Protein AF-A0A6F8ZEG6-F1 (afdb_monomer)

Nearest PDB structures (foldseek):
  1s6l-assembly1_A  TM=7.757E-01  e=9.449E-01  Escherichia coli
  3kf6-assembly1_A  TM=6.068E-01  e=1.076E+00  Schizosaccharomyces pombe
  2pi2-assembly3_C  TM=6.359E-01  e=3.240E+00  Homo sapiens
  6zgp-assembly4_L  TM=3.671E-01  e=3.036E+00  Acinetobacter baumannii
  6aqh-assembly2_B  TM=2.178E-01  e=2.499E+00  Mycolicibacterium thermoresistibile ATCC 19527

Solvent-accessible surface area (backbone atoms only — not comparable to full-atom values): 8677 Å² total; per-residue (Å²): 132,87,66,64,45,72,73,42,81,64,54,83,52,101,66,19,42,34,36,36,28,41,34,86,89,72,46,76,41,43,29,36,34,38,47,69,57,46,55,49,47,45,68,76,39,76,80,56,52,72,67,58,51,50,39,54,35,41,53,38,29,52,50,55,23,57,74,70,73,54,75,56,82,64,37,65,46,50,82,85,32,45,87,88,72,64,92,61,58,63,62,46,58,52,48,65,30,31,30,52,84,74,65,47,75,37,57,70,66,40,43,50,51,14,60,72,67,37,54,78,56,48,99,88,49,37,26,57,31,53,29,64,27,86,88,80,72,46,71,27,41,34,35,31,41,86,86,41,66,74,45,71,74

Sequence (153 aa):
MDGVELVASPGETPEGLWGWFSHPRRGLLSVLVPRTLWRLAGRRDPFTSPPRLLEELGRRALARAAVAGDVSDPVVVTAADLPGGSPFDPAWAAQLHCCPHCGAALPPGEVAEGLQNALAPDEAGETEVRVFCPACRQTGRFRLSPWGLVDGG

pLDDT: mean 74.33, std 13.49, range [35.5, 93.19]

Foldseek 3Di:
DPQKFFPDAWDQDPQATKTWIQDPPPGIAMEGEGNVNLVVLCVQQVLDDPRVSVGQQCVLLCVVCVVVVHCDGHRYRDPVSRDPDDSPPVVLVQLLQAQLVPRDGADPVQSVVQVVPWDQADPVQKIWGWGADPVVRDIWIFIAHSVGTPDTD

Structure (mmCIF, N/CA/C/O backbone):
data_AF-A0A6F8ZEG6-F1
#
_entry.id   AF-A0A6F8ZEG6-F1
#
loop_
_atom_site.group_PDB
_atom_site.id
_atom_site.type_symbol
_atom_site.label_atom_id
_atom_site.label_alt_id
_atom_site.label_comp_id
_atom_site.label_asym_id
_atom_site.label_entity_id
_atom_site.label_seq_id
_atom_site.pdbx_PDB_ins_code
_atom_site.Cartn_x
_atom_site.Cartn_y
_atom_site.Cartn_z
_atom_site.occupancy
_atom_site.B_iso_or_equiv
_atom_site.auth_seq_id
_atom_site.auth_comp_id
_atom_site.auth_asym_id
_atom_site.auth_atom_id
_atom_site.pdbx_PDB_model_num
ATOM 1 N N . MET A 1 1 ? 10.531 -10.019 -10.329 1.00 56.12 1 MET A N 1
ATOM 2 C CA . MET A 1 1 ? 11.392 -8.979 -10.931 1.00 56.12 1 MET A CA 1
ATOM 3 C C . MET A 1 1 ? 12.351 -8.536 -9.854 1.00 56.12 1 MET A C 1
ATOM 5 O O . MET A 1 1 ? 12.037 -7.622 -9.097 1.00 56.12 1 MET A O 1
ATOM 9 N N . ASP A 1 2 ? 13.465 -9.243 -9.753 1.00 54.75 2 ASP A N 1
ATOM 10 C CA . ASP A 1 2 ? 14.537 -8.872 -8.838 1.00 54.75 2 ASP A CA 1
ATOM 11 C C . ASP A 1 2 ? 15.382 -7.781 -9.513 1.00 54.75 2 ASP A C 1
ATOM 13 O O . ASP A 1 2 ? 15.679 -7.884 -10.706 1.00 54.75 2 ASP A O 1
ATOM 17 N N . GLY A 1 3 ? 15.699 -6.710 -8.778 1.00 69.44 3 GLY A N 1
ATOM 18 C CA . GLY A 1 3 ? 16.609 -5.647 -9.229 1.00 69.44 3 GLY A CA 1
ATOM 19 C C . GLY A 1 3 ? 15.984 -4.395 -9.859 1.00 69.44 3 GLY A C 1
ATOM 20 O O . GLY A 1 3 ? 16.678 -3.715 -10.609 1.00 69.44 3 GLY A O 1
ATOM 21 N N . VAL A 1 4 ? 14.703 -4.090 -9.600 1.00 81.00 4 VAL A N 1
ATOM 22 C CA . VAL A 1 4 ? 14.133 -2.755 -9.882 1.00 81.00 4 VAL A CA 1
ATOM 23 C C . VAL A 1 4 ? 14.058 -1.965 -8.584 1.00 81.00 4 VAL A C 1
ATOM 25 O O . VAL A 1 4 ? 13.338 -2.382 -7.678 1.00 81.00 4 VAL A O 1
ATOM 28 N N . GLU A 1 5 ? 14.757 -0.835 -8.517 1.00 82.62 5 GLU A N 1
ATOM 29 C CA . GLU A 1 5 ? 14.854 -0.002 -7.313 1.00 82.62 5 GLU A CA 1
ATOM 30 C C . GLU A 1 5 ? 14.622 1.472 -7.647 1.00 82.62 5 GLU A C 1
ATOM 32 O O . GLU A 1 5 ? 15.006 1.943 -8.720 1.00 82.62 5 GLU A O 1
ATOM 37 N N . LEU A 1 6 ? 14.009 2.215 -6.724 1.00 83.38 6 LEU A N 1
ATOM 38 C CA . LEU A 1 6 ? 13.897 3.668 -6.825 1.00 83.38 6 LEU A CA 1
ATOM 39 C C . LEU A 1 6 ? 15.275 4.300 -6.562 1.00 83.38 6 LEU A C 1
ATOM 41 O O . LEU A 1 6 ? 15.824 4.185 -5.472 1.00 83.38 6 LEU A O 1
ATOM 45 N N . VAL A 1 7 ? 15.825 4.991 -7.559 1.00 83.25 7 VAL A N 1
ATOM 46 C CA . VAL A 1 7 ? 17.167 5.600 -7.512 1.00 83.25 7 VAL A CA 1
ATOM 47 C C . VAL A 1 7 ? 17.117 7.044 -7.014 1.00 83.25 7 VAL A C 1
ATOM 49 O O . VAL A 1 7 ? 18.050 7.508 -6.362 1.00 83.25 7 VAL A O 1
ATOM 52 N N . ALA A 1 8 ? 16.038 7.772 -7.309 1.00 77.69 8 ALA A N 1
ATOM 53 C CA . ALA A 1 8 ? 15.882 9.158 -6.882 1.00 77.69 8 ALA A CA 1
ATOM 54 C C . ALA A 1 8 ? 14.431 9.493 -6.518 1.00 77.69 8 ALA A C 1
ATOM 56 O O . ALA A 1 8 ? 13.493 9.149 -7.242 1.00 77.69 8 ALA A O 1
ATOM 57 N N . SER A 1 9 ? 14.302 10.190 -5.383 1.00 63.00 9 SER A N 1
ATOM 58 C CA . SER A 1 9 ? 13.058 10.676 -4.772 1.00 63.00 9 SER A CA 1
ATOM 59 C C . SER A 1 9 ? 12.344 11.700 -5.672 1.00 63.00 9 SER A C 1
ATOM 61 O O . SER A 1 9 ? 13.009 12.379 -6.459 1.00 63.00 9 SER A O 1
ATOM 63 N N . PRO A 1 10 ? 11.010 11.827 -5.579 1.00 60.66 10 PRO A N 1
ATOM 64 C CA . PRO A 1 10 ? 10.222 12.464 -6.614 1.00 60.66 10 PRO A CA 1
ATOM 65 C C . PRO A 1 10 ? 10.397 13.970 -6.698 1.00 60.66 10 PRO A C 1
ATOM 67 O O . PRO A 1 10 ? 10.488 14.661 -5.685 1.00 60.66 10 PRO A O 1
ATOM 70 N N . GLY A 1 11 ? 10.314 14.493 -7.918 1.00 60.22 11 GLY A N 1
ATOM 71 C CA . GLY A 1 11 ? 9.842 15.858 -8.101 1.00 60.22 11 GLY A CA 1
ATOM 72 C C . GLY A 1 11 ? 8.322 15.870 -8.281 1.00 60.22 11 GLY A C 1
ATOM 73 O O . GLY A 1 11 ? 7.710 14.896 -8.728 1.00 60.22 11 GLY A O 1
ATOM 74 N N . GLU A 1 12 ? 7.692 16.989 -7.950 1.00 64.06 12 GLU A N 1
ATOM 75 C CA . GLU A 1 12 ? 6.316 17.251 -8.362 1.00 64.06 12 GLU A CA 1
ATOM 76 C C . GLU A 1 12 ? 6.316 18.003 -9.694 1.00 64.06 12 GLU A C 1
ATOM 78 O O . GLU A 1 12 ? 7.043 18.976 -9.879 1.00 64.06 12 GLU A O 1
ATOM 83 N N . THR A 1 13 ? 5.474 17.560 -10.623 1.00 62.62 13 THR A N 1
ATOM 84 C CA . THR A 1 13 ? 5.199 18.234 -11.903 1.00 62.62 13 THR A CA 1
ATOM 85 C C . THR A 1 13 ? 3.705 18.544 -12.000 1.00 62.62 13 THR A C 1
ATOM 87 O O . THR A 1 13 ? 2.922 17.948 -11.255 1.00 62.62 13 THR A O 1
ATOM 90 N N . PRO A 1 14 ? 3.234 19.445 -12.875 1.00 49.38 14 PRO A N 1
ATOM 91 C CA . PRO A 1 14 ? 1.799 19.655 -13.118 1.00 49.38 14 PRO A CA 1
ATOM 92 C C . PRO A 1 14 ? 1.012 18.377 -13.478 1.00 49.38 14 PRO A C 1
ATOM 94 O O . PRO A 1 14 ? -0.182 18.278 -13.186 1.00 49.38 14 PRO A O 1
ATOM 97 N N . GLU A 1 15 ? 1.684 17.361 -14.006 1.00 49.41 15 GLU A N 1
ATOM 98 C CA . GLU A 1 15 ? 1.116 16.093 -14.456 1.00 49.41 15 GLU A CA 1
ATOM 99 C C . GLU A 1 15 ? 1.021 15.055 -13.321 1.00 49.41 15 GLU A C 1
AT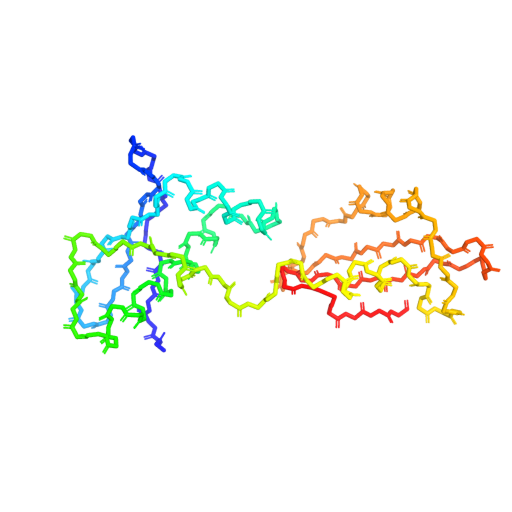OM 101 O O . GLU A 1 15 ? 0.087 14.244 -13.278 1.00 49.41 15 GLU A O 1
ATOM 106 N N . GLY A 1 16 ? 1.935 15.098 -12.346 1.00 63.84 16 GLY A N 1
ATOM 107 C CA . GLY A 1 16 ? 2.000 14.091 -11.290 1.00 63.84 16 GLY A CA 1
ATOM 108 C C . GLY A 1 16 ? 3.303 14.066 -10.500 1.00 63.84 16 GLY A C 1
ATOM 109 O O . GLY A 1 16 ? 4.104 15.000 -10.563 1.00 63.84 16 GLY A O 1
ATOM 110 N N . LEU A 1 17 ? 3.508 12.985 -9.746 1.00 77.56 17 LEU A N 1
ATOM 111 C CA . LEU A 1 17 ? 4.825 12.684 -9.184 1.00 77.56 17 LEU A CA 1
ATOM 112 C C . LEU A 1 17 ? 5.599 11.832 -10.168 1.00 77.56 17 LEU A C 1
ATOM 114 O O . LEU A 1 17 ? 5.030 10.949 -10.804 1.00 77.56 17 LEU A O 1
ATOM 118 N N . TRP A 1 18 ? 6.895 12.074 -10.260 1.00 78.62 18 TRP A N 1
ATOM 119 C CA . TRP A 1 18 ? 7.784 11.303 -11.114 1.00 78.62 18 TRP A CA 1
ATOM 120 C C . TRP A 1 18 ? 8.966 10.787 -10.303 1.00 78.62 18 TRP A C 1
ATOM 122 O O . TRP A 1 18 ? 9.388 11.455 -9.368 1.00 78.62 18 TRP A O 1
ATOM 132 N N . GLY A 1 19 ? 9.493 9.613 -10.640 1.00 85.44 19 GLY A N 1
ATOM 133 C CA . GLY A 1 19 ? 10.663 9.025 -9.984 1.00 85.44 19 GLY A CA 1
ATOM 134 C C . GLY A 1 19 ? 11.531 8.258 -10.974 1.00 85.44 19 GLY A C 1
ATOM 135 O O . GLY A 1 19 ? 11.036 7.794 -12.002 1.00 85.44 19 GLY A O 1
ATOM 136 N N . TRP A 1 20 ? 12.820 8.123 -10.666 1.00 87.69 20 TRP A N 1
ATOM 137 C CA . TRP A 1 20 ? 13.755 7.339 -11.475 1.00 87.69 20 TRP A CA 1
ATOM 138 C C . TRP A 1 20 ? 13.965 5.960 -10.878 1.00 87.69 20 TRP A C 1
ATOM 140 O O . TRP A 1 20 ? 14.244 5.837 -9.688 1.00 87.69 20 TRP A O 1
ATOM 150 N N . PHE A 1 21 ? 13.905 4.943 -11.723 1.00 90.81 21 PHE A N 1
ATOM 151 C CA . PHE A 1 21 ? 14.047 3.549 -11.349 1.00 90.81 21 PHE A CA 1
ATOM 152 C C . PHE A 1 21 ? 15.205 2.915 -12.103 1.00 90.81 21 PHE A C 1
ATOM 154 O O . PHE A 1 21 ? 15.354 3.105 -13.311 1.00 90.81 21 PHE A O 1
ATOM 161 N N . SER A 1 22 ? 16.016 2.130 -11.404 1.00 87.25 22 SER A N 1
ATOM 162 C CA . SER A 1 22 ? 16.957 1.225 -12.047 1.00 87.25 22 SER A CA 1
ATOM 163 C C . SER A 1 22 ? 16.179 0.034 -12.605 1.00 87.25 22 SER A C 1
ATOM 165 O O . SER A 1 22 ? 15.265 -0.491 -11.975 1.00 87.25 22 SER A O 1
ATOM 167 N N . HIS A 1 23 ? 16.509 -0.389 -13.820 1.00 84.94 23 HIS A N 1
ATOM 168 C CA . HIS A 1 23 ? 15.933 -1.564 -14.453 1.00 84.94 23 HIS A CA 1
ATOM 169 C C . HIS A 1 23 ? 17.048 -2.435 -15.041 1.00 84.94 23 HIS A C 1
ATOM 171 O O . HIS A 1 23 ? 17.831 -1.962 -15.874 1.00 84.94 23 HIS A O 1
ATOM 177 N N . PRO A 1 24 ? 17.093 -3.740 -14.716 1.00 79.12 24 PRO A N 1
ATOM 178 C CA . PRO A 1 24 ? 18.260 -4.591 -14.963 1.00 79.12 24 PRO A CA 1
ATOM 179 C C . PRO A 1 24 ? 18.610 -4.760 -16.448 1.00 79.12 24 PRO A C 1
ATOM 181 O O . PRO A 1 24 ? 19.737 -5.100 -16.786 1.00 79.12 24 PRO A O 1
ATOM 184 N N . ARG A 1 25 ? 17.652 -4.529 -17.355 1.00 81.25 25 ARG A N 1
ATOM 185 C CA . ARG A 1 25 ? 17.846 -4.669 -18.812 1.00 81.25 25 ARG A CA 1
ATOM 186 C C . ARG A 1 25 ? 17.786 -3.362 -19.596 1.00 81.25 25 ARG A C 1
ATOM 188 O O . ARG A 1 25 ? 18.063 -3.362 -20.788 1.00 81.25 25 ARG A O 1
ATOM 195 N N . ARG A 1 26 ? 17.323 -2.280 -18.970 1.00 80.00 26 ARG A N 1
ATOM 196 C CA . ARG A 1 26 ? 17.022 -1.014 -19.664 1.00 80.00 26 ARG A CA 1
ATOM 197 C C . ARG A 1 26 ? 17.797 0.171 -19.091 1.00 80.00 26 ARG A C 1
ATOM 199 O O . ARG A 1 26 ? 17.747 1.241 -19.677 1.00 80.00 26 ARG A O 1
ATOM 206 N N . GLY A 1 27 ? 18.545 -0.029 -18.006 1.00 85.19 27 GLY A N 1
ATOM 207 C CA . GLY A 1 27 ? 19.241 1.054 -17.327 1.00 85.19 27 GLY A CA 1
ATOM 208 C C . GLY A 1 27 ? 18.264 1.866 -16.489 1.00 85.19 27 GLY A C 1
ATOM 209 O O . GLY A 1 27 ? 17.431 1.292 -15.794 1.00 85.19 27 GLY A O 1
ATOM 210 N N . LEU A 1 28 ? 18.382 3.188 -16.533 1.00 87.44 28 LEU A N 1
ATOM 211 C CA . LEU A 1 28 ? 17.523 4.090 -15.775 1.00 87.44 28 LEU A CA 1
ATOM 212 C C . LEU A 1 28 ? 16.231 4.368 -16.556 1.00 87.44 28 LEU A C 1
ATOM 214 O O . LEU A 1 28 ? 16.294 4.694 -17.737 1.00 87.44 28 LEU A O 1
ATOM 218 N N . LEU A 1 29 ? 15.081 4.247 -15.899 1.00 86.31 29 LEU A N 1
ATOM 219 C CA . LEU A 1 29 ? 13.762 4.540 -16.463 1.00 86.31 29 LEU A CA 1
ATOM 220 C C . LEU A 1 29 ? 13.029 5.535 -15.573 1.00 86.31 29 LEU A C 1
ATOM 222 O O . LEU A 1 29 ? 13.125 5.453 -14.348 1.00 86.31 29 LEU A O 1
ATOM 226 N N . SER A 1 30 ? 12.272 6.448 -16.170 1.00 87.00 30 SER A N 1
ATOM 227 C CA . SER A 1 30 ? 11.378 7.319 -15.417 1.00 87.00 30 SER A CA 1
ATOM 228 C C . SER A 1 30 ? 9.990 6.693 -15.292 1.00 87.00 30 SER A C 1
ATOM 230 O O . SER A 1 30 ? 9.466 6.062 -16.211 1.00 87.00 30 SER A O 1
ATOM 232 N N . VAL A 1 31 ? 9.385 6.861 -14.120 1.00 86.25 31 VAL A N 1
ATOM 233 C CA . VAL A 1 31 ? 7.997 6.492 -13.846 1.00 86.25 31 VAL A CA 1
ATOM 234 C C . VAL A 1 31 ? 7.225 7.757 -13.521 1.00 86.25 31 VAL A C 1
ATOM 236 O O . VAL A 1 31 ? 7.654 8.532 -12.669 1.00 86.25 31 VAL A O 1
ATOM 239 N N . LEU A 1 32 ? 6.063 7.934 -14.148 1.00 80.75 32 LEU A N 1
ATOM 240 C CA . LEU A 1 32 ? 5.126 9.018 -13.859 1.00 80.75 32 LEU A CA 1
ATOM 241 C C . LEU A 1 32 ? 3.865 8.465 -13.190 1.00 80.75 32 LEU A C 1
ATOM 243 O O . LEU A 1 32 ? 3.155 7.644 -13.770 1.00 80.75 32 LEU A O 1
ATOM 247 N N . VAL A 1 33 ? 3.543 8.972 -12.002 1.00 82.19 33 VAL A N 1
ATOM 248 C CA . VAL A 1 33 ? 2.281 8.733 -11.300 1.00 82.19 33 VAL A CA 1
ATOM 249 C C . VAL A 1 33 ? 1.353 9.928 -11.504 1.00 82.19 33 VAL A C 1
ATOM 251 O O . VAL A 1 33 ? 1.586 10.981 -10.903 1.00 82.19 33 VAL A O 1
ATOM 254 N N . PRO A 1 34 ? 0.267 9.794 -12.290 1.00 76.31 34 PRO A N 1
ATOM 255 C CA . PRO A 1 34 ? -0.682 10.882 -12.490 1.00 76.31 34 PRO A CA 1
ATOM 256 C C . PRO A 1 34 ? -1.207 11.431 -11.163 1.00 76.31 34 PRO A C 1
ATOM 258 O O . PRO A 1 34 ? -1.565 10.667 -10.265 1.00 76.31 34 PRO A O 1
ATOM 261 N N . ARG A 1 35 ? -1.318 12.758 -11.027 1.00 72.31 35 ARG A N 1
ATOM 262 C CA . ARG A 1 35 ? -1.700 13.400 -9.750 1.00 72.31 35 ARG A CA 1
ATOM 263 C C . ARG A 1 35 ? -3.027 12.894 -9.169 1.00 72.31 35 ARG A C 1
ATOM 265 O O . ARG A 1 35 ? -3.217 12.878 -7.952 1.00 72.31 35 ARG A O 1
ATOM 272 N N . THR A 1 36 ? -3.987 12.539 -10.017 1.00 68.12 36 THR A N 1
ATOM 273 C CA . THR A 1 36 ? -5.266 11.952 -9.585 1.00 68.12 36 THR A CA 1
ATOM 274 C C . THR A 1 36 ? -5.075 10.551 -9.008 1.00 68.12 36 THR A C 1
ATOM 276 O O . THR A 1 36 ? -5.634 10.259 -7.953 1.00 68.12 36 THR A O 1
ATOM 279 N N . LEU A 1 37 ? -4.236 9.725 -9.638 1.00 71.31 37 LEU A N 1
ATOM 280 C CA . LEU A 1 37 ? -3.872 8.399 -9.145 1.00 71.31 37 LEU A CA 1
ATOM 281 C C . LEU A 1 37 ? -3.020 8.471 -7.883 1.00 71.31 37 LEU A C 1
ATOM 283 O O . LEU A 1 37 ? -3.269 7.700 -6.970 1.00 71.31 37 LEU A O 1
ATOM 287 N N . TRP A 1 38 ? -2.099 9.427 -7.774 1.00 82.31 38 TRP A N 1
ATOM 288 C CA . TRP A 1 38 ? -1.323 9.630 -6.553 1.00 82.31 38 TRP A CA 1
ATOM 289 C C . TRP A 1 38 ? -2.208 9.974 -5.354 1.00 82.31 38 TRP A C 1
ATOM 291 O O . TRP A 1 38 ? -2.110 9.360 -4.296 1.00 82.31 38 TRP A O 1
ATOM 301 N N . ARG A 1 39 ? -3.142 10.917 -5.537 1.00 77.25 39 ARG A N 1
ATOM 302 C CA . ARG A 1 39 ? -4.120 11.268 -4.498 1.00 77.25 39 ARG A CA 1
ATOM 303 C C . ARG A 1 39 ? -5.018 10.091 -4.139 1.00 77.25 39 ARG A C 1
ATOM 305 O O . ARG A 1 39 ? -5.381 9.943 -2.978 1.00 77.25 39 ARG A O 1
ATOM 312 N N . LEU A 1 40 ? -5.396 9.274 -5.119 1.00 72.50 40 LEU A N 1
ATOM 313 C CA . LEU A 1 40 ? -6.170 8.062 -4.877 1.00 72.50 40 LEU A CA 1
ATOM 314 C C . LEU A 1 40 ? -5.347 7.017 -4.115 1.00 72.50 40 LEU A C 1
ATOM 316 O O . LEU A 1 40 ? -5.864 6.428 -3.174 1.00 72.50 40 LEU A O 1
ATOM 320 N N . ALA A 1 41 ? -4.084 6.822 -4.487 1.00 74.94 41 ALA A N 1
ATOM 321 C CA . ALA A 1 41 ? -3.163 5.895 -3.848 1.00 74.94 41 ALA A CA 1
ATOM 322 C C . ALA A 1 41 ? -2.908 6.295 -2.391 1.00 74.94 41 ALA A C 1
ATOM 324 O O . ALA A 1 41 ? -3.170 5.491 -1.511 1.00 74.94 41 ALA A O 1
ATOM 325 N N . GLY A 1 42 ? -2.560 7.556 -2.115 1.00 72.75 42 GLY A N 1
ATOM 326 C CA . GLY A 1 42 ? -2.370 8.038 -0.741 1.00 72.75 42 GLY A CA 1
ATOM 327 C C . GLY A 1 42 ? -3.652 8.052 0.104 1.00 72.75 42 GLY A C 1
ATOM 328 O O . GLY A 1 42 ? -3.593 7.979 1.322 1.00 72.75 42 GLY A O 1
ATOM 329 N N . ARG A 1 43 ? -4.842 8.118 -0.517 1.00 69.00 43 ARG A N 1
ATOM 330 C CA . ARG A 1 43 ? -6.119 7.919 0.200 1.00 69.00 43 ARG A CA 1
ATOM 331 C C . ARG A 1 43 ? -6.405 6.450 0.499 1.00 69.00 43 ARG A C 1
ATOM 333 O O . ARG A 1 43 ? -7.061 6.163 1.492 1.00 69.00 43 ARG A O 1
ATOM 340 N N . ARG A 1 44 ? -5.987 5.545 -0.387 1.00 65.44 44 ARG A N 1
ATOM 341 C CA . ARG A 1 44 ? -6.105 4.091 -0.201 1.00 65.44 44 ARG A CA 1
ATOM 342 C C . ARG A 1 44 ? -5.055 3.555 0.771 1.00 65.44 44 ARG A C 1
ATOM 344 O O . ARG A 1 44 ? -5.300 2.531 1.390 1.00 65.44 44 ARG A O 1
ATOM 351 N N . ASP A 1 45 ? -3.941 4.264 0.900 1.00 64.31 45 ASP A N 1
ATOM 352 C CA . ASP A 1 45 ? -2.795 3.915 1.725 1.00 64.31 45 ASP A CA 1
ATOM 353 C C . ASP A 1 45 ? -2.252 5.175 2.431 1.00 64.31 45 ASP A C 1
ATOM 355 O O . ASP A 1 45 ? -1.324 5.822 1.937 1.00 64.31 45 ASP A O 1
ATOM 359 N N . PRO A 1 46 ? -2.876 5.583 3.553 1.00 59.44 46 PRO A N 1
ATOM 360 C CA . PRO A 1 46 ? -2.494 6.797 4.271 1.00 59.44 46 PRO A CA 1
ATOM 361 C C . PRO A 1 46 ? -1.271 6.612 5.181 1.00 59.44 46 PRO A C 1
ATOM 363 O O . PRO A 1 46 ? -0.775 7.597 5.726 1.00 59.44 46 PRO A O 1
ATOM 366 N N . PHE A 1 47 ? -0.808 5.375 5.380 1.00 62.50 47 PHE A N 1
ATOM 367 C CA . PHE A 1 47 ? 0.244 5.044 6.345 1.00 62.50 47 PHE A CA 1
ATOM 368 C C . PHE A 1 47 ? 1.602 4.796 5.679 1.00 62.50 47 PHE A C 1
ATOM 370 O O . PHE A 1 47 ? 2.637 4.955 6.328 1.00 62.50 47 PHE A O 1
ATOM 377 N N . THR A 1 48 ? 1.631 4.461 4.385 1.00 65.25 48 THR A N 1
ATOM 378 C CA . THR A 1 48 ? 2.882 4.340 3.634 1.00 65.25 48 THR A CA 1
ATOM 379 C C . THR A 1 48 ? 3.495 5.708 3.347 1.00 65.25 48 THR A C 1
ATOM 381 O O . THR A 1 48 ? 2.836 6.653 2.906 1.00 65.25 48 THR A O 1
ATOM 384 N N . SER A 1 49 ? 4.808 5.816 3.558 1.00 76.62 49 SER A N 1
ATOM 385 C CA . SER A 1 49 ? 5.540 7.037 3.236 1.00 76.62 49 SER A CA 1
ATOM 386 C C . SER A 1 49 ? 5.510 7.321 1.724 1.00 76.62 49 SER A C 1
ATOM 388 O O . SER A 1 49 ? 5.576 6.389 0.916 1.00 76.62 49 SER A O 1
ATOM 390 N N . PRO A 1 50 ? 5.480 8.598 1.297 1.00 80.69 50 PRO A N 1
ATOM 391 C CA . PRO A 1 50 ? 5.476 8.951 -0.122 1.00 80.69 50 PRO A CA 1
ATOM 392 C C . PRO A 1 50 ? 6.557 8.248 -0.972 1.00 80.69 50 PRO A C 1
ATOM 394 O O . PRO A 1 50 ? 6.227 7.745 -2.045 1.00 80.69 50 PRO A O 1
ATOM 397 N N . PRO A 1 51 ? 7.825 8.117 -0.529 1.00 82.19 51 PRO A N 1
ATOM 398 C CA . PRO A 1 51 ? 8.837 7.417 -1.324 1.00 82.19 51 PRO A CA 1
ATOM 399 C C . PRO A 1 51 ? 8.525 5.929 -1.523 1.00 82.19 51 PRO A C 1
ATOM 401 O O . PRO A 1 51 ? 8.678 5.413 -2.626 1.00 82.19 51 PRO A O 1
ATOM 404 N N . ARG A 1 52 ? 8.033 5.250 -0.479 1.00 82.31 52 ARG A N 1
ATOM 405 C CA . ARG A 1 52 ? 7.731 3.812 -0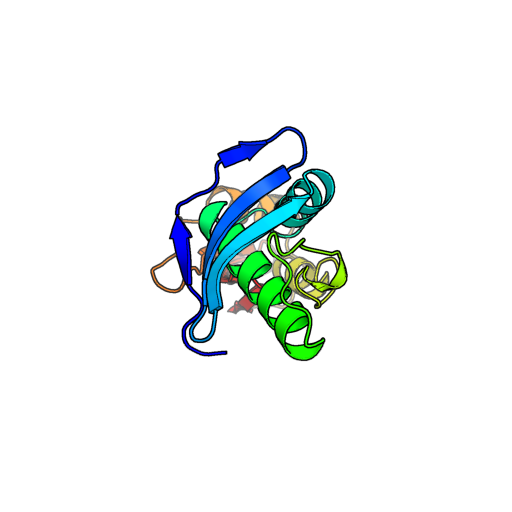.517 1.00 82.31 52 ARG A CA 1
ATOM 406 C C . ARG A 1 52 ? 6.488 3.515 -1.357 1.00 82.31 52 ARG A C 1
ATOM 408 O O . ARG A 1 52 ? 6.478 2.550 -2.116 1.00 82.31 52 ARG A O 1
ATOM 415 N N . LEU A 1 53 ? 5.472 4.377 -1.287 1.00 82.94 53 LEU A N 1
ATOM 416 C CA . LEU A 1 53 ?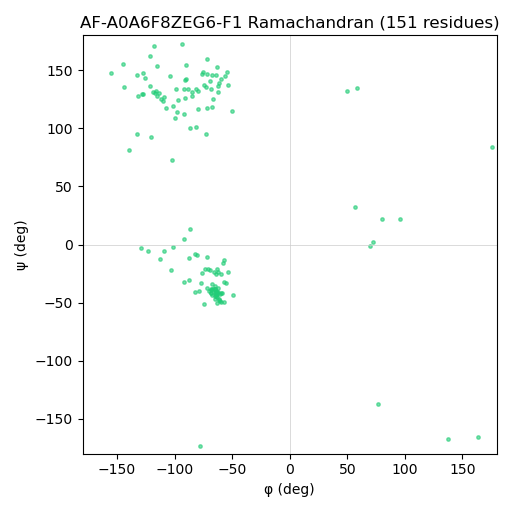 4.280 4.266 -2.131 1.00 82.94 53 LEU A CA 1
ATOM 417 C C . LEU A 1 53 ? 4.632 4.472 -3.611 1.00 82.94 53 LEU A C 1
ATOM 419 O O . LEU A 1 53 ? 4.141 3.752 -4.478 1.00 82.94 53 LEU A O 1
ATOM 423 N N . LEU A 1 54 ? 5.511 5.432 -3.910 1.00 85.94 54 LEU A N 1
ATOM 424 C CA . LEU A 1 54 ? 6.016 5.645 -5.264 1.00 85.94 54 LEU A CA 1
ATOM 425 C C . LEU A 1 54 ? 6.817 4.441 -5.769 1.00 85.94 54 LEU A C 1
ATOM 427 O O . LEU A 1 54 ? 6.616 4.022 -6.908 1.00 85.94 54 LEU A O 1
ATOM 431 N N . GLU A 1 55 ? 7.704 3.891 -4.940 1.00 87.12 55 GLU A N 1
ATOM 432 C CA . GLU A 1 55 ? 8.505 2.717 -5.284 1.00 87.12 55 GLU A CA 1
ATOM 433 C C . GLU A 1 55 ? 7.618 1.526 -5.667 1.00 87.12 55 GLU A C 1
ATOM 435 O O . GLU A 1 55 ? 7.796 0.934 -6.732 1.00 87.12 55 GLU A O 1
ATOM 440 N N . GLU A 1 56 ? 6.617 1.220 -4.844 1.00 87.00 56 GLU A N 1
ATOM 441 C CA . GLU A 1 56 ? 5.676 0.125 -5.080 1.00 87.00 56 GLU A CA 1
ATOM 442 C C . GLU A 1 56 ? 4.896 0.317 -6.391 1.00 87.00 56 GLU A C 1
ATOM 444 O O . GLU A 1 56 ? 4.833 -0.585 -7.234 1.00 87.00 56 GLU A O 1
ATOM 449 N N . LEU A 1 57 ? 4.338 1.514 -6.602 1.00 86.81 57 LEU A N 1
ATOM 450 C CA . LEU A 1 57 ? 3.600 1.844 -7.823 1.00 86.81 57 LEU A CA 1
ATOM 451 C C . LEU A 1 57 ? 4.494 1.775 -9.066 1.00 86.81 57 LEU A C 1
ATOM 453 O O . LEU A 1 57 ? 4.074 1.255 -10.102 1.00 86.81 57 LEU A O 1
ATOM 457 N N . GLY A 1 58 ? 5.732 2.260 -8.968 1.00 89.38 58 GLY A N 1
ATOM 458 C CA . GLY A 1 58 ? 6.684 2.220 -10.070 1.00 89.38 58 GLY A CA 1
ATOM 459 C C . GLY A 1 58 ? 7.135 0.808 -10.408 1.00 89.38 58 GLY A C 1
ATOM 460 O O . GLY A 1 58 ? 7.141 0.441 -11.584 1.00 89.38 58 GLY A O 1
ATOM 461 N N . ARG A 1 59 ? 7.399 -0.038 -9.406 1.00 89.12 59 ARG A N 1
ATOM 462 C CA . ARG A 1 59 ? 7.709 -1.459 -9.625 1.00 89.12 59 ARG A CA 1
ATOM 463 C C . ARG A 1 59 ? 6.562 -2.183 -10.324 1.00 89.12 59 ARG A C 1
ATOM 465 O O . ARG A 1 59 ? 6.818 -2.949 -11.250 1.00 89.12 59 ARG A O 1
ATOM 472 N N . ARG A 1 60 ? 5.307 -1.926 -9.941 1.00 88.44 60 ARG A N 1
ATOM 473 C CA . ARG A 1 60 ? 4.124 -2.524 -10.589 1.00 88.44 60 ARG A CA 1
ATOM 474 C C . ARG A 1 60 ? 3.962 -2.068 -12.035 1.00 88.44 60 ARG A C 1
ATOM 476 O O . ARG A 1 60 ? 3.814 -2.910 -12.920 1.00 88.44 60 ARG A O 1
ATOM 483 N N . ALA A 1 61 ? 4.081 -0.768 -12.287 1.00 87.69 61 ALA A N 1
ATOM 484 C CA . ALA A 1 61 ? 3.981 -0.221 -13.636 1.00 87.69 61 ALA A CA 1
ATOM 485 C C . ALA A 1 61 ? 5.093 -0.738 -14.558 1.00 87.69 61 ALA A C 1
ATOM 487 O O . ALA A 1 61 ? 4.822 -1.119 -15.698 1.00 87.69 61 ALA A O 1
ATOM 488 N N . LEU A 1 62 ? 6.324 -0.842 -14.050 1.00 89.25 62 LEU A N 1
ATOM 489 C CA . LEU A 1 62 ? 7.445 -1.444 -14.771 1.00 89.25 62 LEU A CA 1
ATOM 490 C C . LEU A 1 62 ? 7.225 -2.937 -15.033 1.00 89.25 62 LEU A C 1
ATOM 492 O O . LEU A 1 62 ? 7.528 -3.406 -16.129 1.00 89.25 62 LEU A O 1
ATOM 496 N N . ALA A 1 63 ? 6.643 -3.675 -14.081 1.00 88.38 63 ALA A N 1
ATOM 497 C CA . ALA A 1 63 ? 6.283 -5.082 -14.269 1.00 88.38 63 ALA A CA 1
ATOM 498 C C . ALA A 1 63 ? 5.299 -5.247 -15.423 1.00 88.38 63 ALA A C 1
ATOM 500 O O . ALA A 1 63 ? 5.508 -6.061 -16.321 1.00 88.38 63 ALA A O 1
ATOM 501 N N . ARG A 1 64 ? 4.236 -4.439 -15.406 1.00 87.19 64 ARG A N 1
ATOM 502 C CA . ARG A 1 64 ? 3.200 -4.441 -16.435 1.00 87.19 64 ARG A CA 1
ATOM 503 C C . ARG A 1 64 ? 3.779 -4.083 -17.802 1.00 87.19 64 ARG A C 1
ATOM 505 O O . ARG A 1 64 ? 3.515 -4.793 -18.769 1.00 87.19 64 ARG A O 1
ATOM 512 N N . ALA A 1 65 ? 4.579 -3.023 -17.878 1.00 85.56 65 ALA A N 1
ATOM 513 C CA . ALA A 1 65 ? 5.239 -2.592 -19.108 1.00 85.56 65 ALA A CA 1
ATOM 514 C C . ALA A 1 65 ? 6.175 -3.681 -19.665 1.00 85.56 65 ALA A C 1
ATOM 516 O O . ALA A 1 65 ? 6.148 -3.991 -20.856 1.00 85.56 65 ALA A O 1
ATOM 517 N N . ALA A 1 66 ? 6.949 -4.336 -18.792 1.00 84.88 66 ALA A N 1
ATOM 518 C CA . ALA A 1 66 ? 7.832 -5.431 -19.178 1.00 84.88 66 ALA A CA 1
ATOM 519 C C . ALA A 1 66 ? 7.061 -6.645 -19.722 1.00 84.88 66 ALA A C 1
ATOM 521 O O . ALA A 1 66 ? 7.488 -7.236 -20.713 1.00 84.88 66 ALA A O 1
ATOM 522 N N . VAL A 1 67 ? 5.918 -6.996 -19.118 1.00 84.75 67 VAL A N 1
ATOM 523 C CA . VAL A 1 67 ? 5.030 -8.068 -19.610 1.00 84.75 67 VAL A CA 1
ATOM 524 C C . VAL A 1 67 ? 4.423 -7.715 -20.969 1.00 84.75 67 VAL A C 1
ATOM 526 O O . VAL A 1 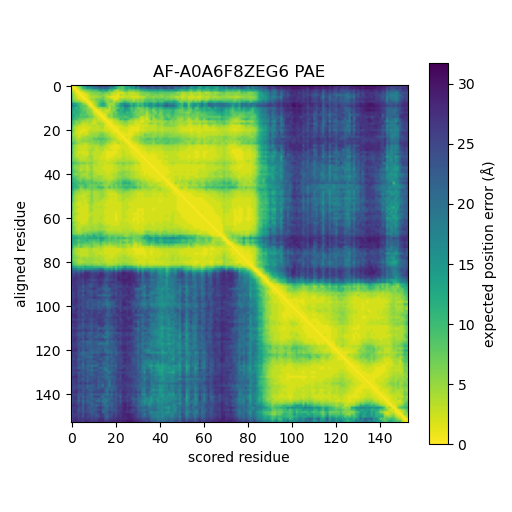67 ? 4.320 -8.584 -21.830 1.00 84.75 67 VAL A O 1
ATOM 529 N N . ALA A 1 68 ? 4.064 -6.449 -21.188 1.00 81.44 68 ALA A N 1
ATOM 530 C CA . ALA A 1 68 ? 3.526 -5.974 -22.463 1.00 81.44 68 ALA A CA 1
ATOM 531 C C . ALA A 1 68 ? 4.580 -5.894 -23.587 1.00 81.44 68 ALA A C 1
ATOM 533 O O . ALA A 1 68 ? 4.223 -5.683 -24.743 1.00 81.44 68 ALA A O 1
ATOM 534 N N . GLY A 1 69 ? 5.872 -6.043 -23.265 1.00 78.56 69 GLY A N 1
ATOM 535 C CA . GLY A 1 69 ? 6.976 -5.865 -24.213 1.00 78.56 69 GLY A CA 1
ATOM 536 C C . GLY A 1 69 ? 7.243 -4.404 -24.596 1.00 78.56 69 GLY A C 1
ATOM 537 O O . GLY A 1 69 ? 8.155 -4.143 -25.380 1.00 78.56 69 GLY A O 1
ATOM 538 N N . ASP A 1 70 ? 6.501 -3.462 -24.015 1.00 70.38 70 ASP A N 1
ATOM 539 C CA . ASP A 1 70 ? 6.577 -2.033 -24.297 1.00 70.38 70 ASP A CA 1
ATOM 540 C C . ASP A 1 70 ? 6.930 -1.271 -23.017 1.00 70.38 70 ASP A C 1
ATOM 542 O O . ASP A 1 70 ? 6.079 -0.927 -22.196 1.00 70.38 70 ASP A O 1
ATOM 546 N N . VAL A 1 71 ? 8.233 -1.062 -22.825 1.00 71.00 71 VAL A N 1
ATOM 547 C CA . VAL A 1 71 ? 8.780 -0.247 -21.736 1.00 71.00 71 VAL A CA 1
ATOM 548 C C . VAL A 1 71 ? 9.164 1.103 -22.327 1.00 71.00 71 VAL A C 1
ATOM 550 O O . VAL A 1 71 ? 10.341 1.373 -22.569 1.00 71.00 71 VAL A O 1
ATOM 553 N N . SER A 1 72 ? 8.145 1.899 -22.640 1.00 70.38 72 SER A N 1
ATOM 554 C CA . SER A 1 72 ? 8.278 3.297 -23.045 1.00 70.38 72 SER A CA 1
ATOM 555 C C . SER A 1 72 ? 8.735 4.152 -21.861 1.00 70.38 72 SER A C 1
ATOM 557 O O . SER A 1 72 ? 8.262 3.945 -20.747 1.00 70.38 72 SER A O 1
ATOM 559 N N . ASP A 1 73 ? 9.614 5.125 -22.098 1.00 74.25 73 ASP A N 1
ATOM 560 C CA . ASP A 1 73 ? 10.074 6.081 -21.084 1.00 74.25 73 ASP A CA 1
ATOM 561 C C . ASP A 1 73 ? 9.448 7.465 -21.369 1.00 74.25 73 ASP A C 1
ATOM 563 O O . ASP A 1 73 ? 9.679 8.000 -22.458 1.00 74.25 73 ASP A O 1
ATOM 567 N N . PRO A 1 74 ? 8.623 8.045 -20.471 1.00 78.31 74 PRO A N 1
ATOM 568 C CA . PRO A 1 74 ? 8.279 7.564 -19.131 1.00 78.31 74 PRO A CA 1
ATOM 569 C C . PRO A 1 74 ? 7.282 6.399 -19.120 1.00 78.31 74 PRO A C 1
ATOM 571 O O . PRO A 1 74 ? 6.326 6.354 -19.899 1.00 78.31 74 PRO A O 1
ATOM 574 N N . VAL A 1 75 ? 7.436 5.508 -18.140 1.00 85.31 75 VAL A N 1
ATOM 575 C CA . VAL A 1 75 ? 6.428 4.497 -17.810 1.00 85.31 75 VAL A CA 1
ATOM 576 C C . VAL A 1 75 ? 5.334 5.154 -16.976 1.00 85.31 75 VAL A C 1
ATOM 578 O O . VAL A 1 75 ? 5.564 5.619 -15.859 1.00 85.31 75 VAL A O 1
ATOM 581 N N . VAL A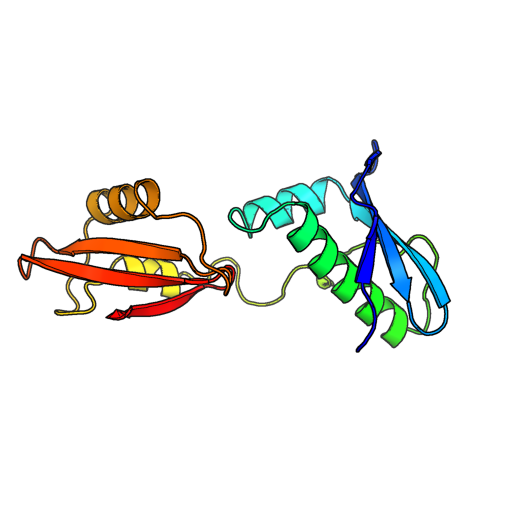 1 76 ? 4.115 5.191 -17.508 1.00 83.31 76 VAL A N 1
ATOM 582 C CA . VAL A 1 76 ? 2.983 5.825 -16.824 1.00 83.31 76 VAL A CA 1
ATOM 583 C C . VAL A 1 76 ? 2.250 4.808 -15.954 1.00 83.31 76 VAL A C 1
ATOM 585 O O . VAL A 1 76 ? 1.810 3.761 -16.439 1.00 83.31 76 VAL A O 1
ATOM 588 N N . VAL A 1 77 ? 2.088 5.138 -14.672 1.00 82.62 77 VAL A N 1
ATOM 589 C CA . VAL A 1 77 ? 1.274 4.371 -13.723 1.00 82.62 77 VAL A CA 1
ATOM 590 C C . VAL A 1 77 ? -0.199 4.496 -14.090 1.00 82.62 77 VAL A C 1
ATOM 592 O O . VAL A 1 77 ? -0.721 5.584 -14.336 1.00 82.62 77 VAL A O 1
ATOM 595 N N . THR A 1 78 ? -0.885 3.362 -14.093 1.00 81.12 78 THR A N 1
ATOM 596 C CA . THR A 1 78 ? -2.304 3.232 -14.421 1.00 81.12 78 THR A CA 1
ATOM 597 C C . THR A 1 78 ? -3.093 2.711 -13.225 1.00 81.12 78 THR A C 1
ATOM 599 O O . TH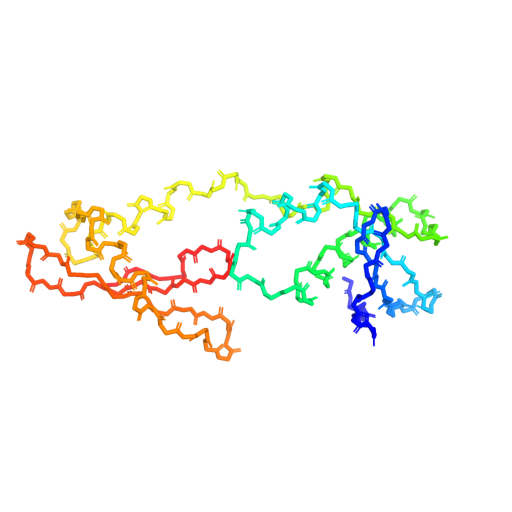R A 1 78 ? -2.535 2.260 -12.227 1.00 81.12 78 THR A O 1
ATOM 602 N N . ALA A 1 79 ? -4.422 2.718 -13.333 1.00 72.31 79 ALA A N 1
ATOM 603 C CA . ALA A 1 79 ? -5.288 2.154 -12.301 1.00 72.31 79 ALA A CA 1
ATOM 604 C C . ALA A 1 79 ? -5.038 0.653 -12.042 1.00 72.31 79 ALA A C 1
ATOM 606 O O . ALA A 1 79 ? -5.313 0.192 -10.939 1.00 72.31 79 ALA A O 1
ATOM 607 N N . ALA A 1 80 ? -4.509 -0.090 -13.021 1.00 77.44 80 ALA A N 1
ATOM 608 C CA . ALA A 1 80 ? -4.164 -1.506 -12.874 1.00 77.44 80 ALA A CA 1
ATOM 609 C C . ALA A 1 80 ? -2.898 -1.737 -12.028 1.00 77.44 80 ALA A C 1
ATOM 611 O O . ALA A 1 80 ? -2.707 -2.827 -11.499 1.00 77.44 80 ALA A O 1
ATOM 612 N N . ASP A 1 81 ? -2.049 -0.714 -11.900 1.00 81.12 81 ASP A N 1
ATOM 613 C CA . ASP A 1 81 ? -0.828 -0.755 -11.086 1.00 81.12 81 ASP A CA 1
ATOM 614 C C . ASP A 1 81 ? -1.092 -0.354 -9.639 1.00 81.12 81 ASP A C 1
ATOM 616 O O . ASP A 1 81 ? -0.236 -0.540 -8.775 1.00 81.12 81 ASP A O 1
ATOM 620 N N . LEU A 1 82 ? -2.277 0.196 -9.361 1.00 74.94 82 LEU A N 1
ATOM 621 C CA . LEU A 1 82 ? -2.713 0.339 -7.986 1.00 74.94 82 LEU A CA 1
ATOM 622 C C . LEU A 1 82 ? -2.805 -1.062 -7.375 1.00 74.94 82 LEU A C 1
ATOM 624 O O . LEU A 1 82 ? -3.286 -1.982 -8.041 1.00 74.94 82 LEU A O 1
ATOM 628 N N . PRO A 1 83 ? -2.371 -1.241 -6.122 1.00 67.00 83 PRO A N 1
ATOM 629 C CA . PRO A 1 83 ? -2.475 -2.524 -5.455 1.00 67.00 83 PRO A 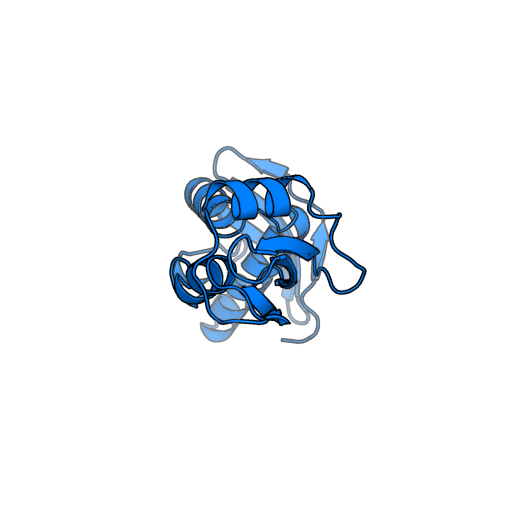CA 1
ATOM 630 C C . PRO A 1 83 ? -3.896 -3.098 -5.555 1.00 67.00 83 PRO A C 1
ATOM 632 O O . PRO A 1 83 ? -4.870 -2.507 -5.089 1.00 67.00 83 PRO A O 1
ATOM 635 N N . GLY A 1 84 ? -4.003 -4.227 -6.263 1.00 52.53 84 GLY A N 1
ATOM 636 C CA . GLY A 1 84 ? -5.233 -4.975 -6.484 1.00 52.53 84 GLY A CA 1
ATOM 637 C C . GLY A 1 84 ? -5.468 -5.946 -5.336 1.00 52.53 84 GLY A C 1
ATOM 638 O O . GLY A 1 84 ? -4.856 -7.007 -5.288 1.00 52.53 84 GLY A O 1
ATOM 639 N N . GLY A 1 85 ? -6.349 -5.548 -4.424 1.00 46.25 85 GLY A N 1
ATOM 640 C CA . GLY A 1 85 ? -6.773 -6.299 -3.249 1.00 46.25 85 GLY A CA 1
ATOM 641 C C . GLY A 1 85 ? -7.716 -5.427 -2.426 1.00 46.25 85 GLY A C 1
ATOM 642 O O . GLY A 1 85 ? -7.260 -4.737 -1.535 1.00 46.25 85 GLY A O 1
ATOM 643 N N . SER A 1 86 ? -8.996 -5.421 -2.809 1.00 35.50 86 SER A N 1
ATOM 644 C CA . SER A 1 86 ? -10.172 -4.842 -2.129 1.00 35.50 86 SER A CA 1
ATOM 645 C C . SER A 1 86 ? -10.130 -3.369 -1.619 1.00 35.50 86 SER A C 1
ATOM 647 O O . SER A 1 86 ? -9.212 -2.935 -0.932 1.00 35.50 86 SER A O 1
ATOM 649 N N . PRO A 1 87 ? -11.166 -2.559 -1.919 1.00 40.38 87 PRO A N 1
ATOM 650 C CA . PRO A 1 87 ? -11.303 -1.162 -1.484 1.00 40.38 87 PRO A CA 1
ATOM 651 C C . PRO A 1 87 ? -11.624 -1.074 0.011 1.00 40.38 87 PRO A C 1
ATOM 653 O O . PRO A 1 87 ? -12.787 -1.192 0.362 1.00 40.38 87 PRO A O 1
ATOM 656 N N . PHE A 1 88 ? -10.637 -0.891 0.893 1.00 36.81 88 PHE A N 1
ATOM 657 C CA . PHE A 1 88 ? -10.745 -1.466 2.240 1.00 36.81 88 PHE A CA 1
ATOM 658 C C . PHE A 1 88 ? -10.905 -2.993 2.104 1.00 36.81 88 PHE A C 1
ATOM 660 O O . PHE A 1 88 ? -11.716 -3.511 1.332 1.00 36.81 88 PHE A O 1
ATOM 667 N N . ASP A 1 89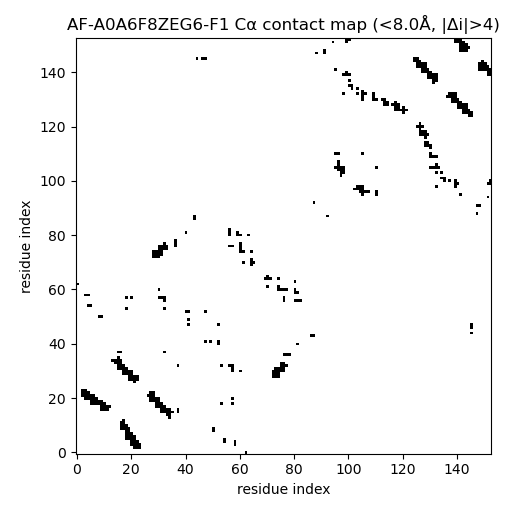 ? -10.179 -3.765 2.891 1.00 40.25 89 ASP A N 1
ATOM 668 C CA . ASP A 1 89 ? -10.855 -4.935 3.417 1.00 40.25 89 ASP A CA 1
ATOM 669 C C . ASP A 1 89 ? -11.668 -4.417 4.612 1.00 40.25 89 ASP A C 1
ATOM 671 O O . ASP A 1 89 ? -11.085 -4.126 5.661 1.00 40.25 89 ASP A O 1
ATOM 675 N N . PRO A 1 90 ? -12.992 -4.192 4.484 1.00 42.91 90 PRO A N 1
ATOM 676 C CA . PRO A 1 90 ? -13.798 -3.852 5.644 1.00 42.91 90 PRO A CA 1
ATOM 677 C C . PRO A 1 90 ? -13.697 -4.938 6.720 1.00 42.91 90 PRO A C 1
ATOM 679 O O . PRO A 1 90 ? -14.038 -4.644 7.859 1.00 42.91 90 PRO A O 1
ATOM 682 N N . ALA A 1 91 ? -13.207 -6.151 6.416 1.00 46.81 91 ALA A N 1
ATOM 683 C CA . ALA A 1 91 ? -12.984 -7.180 7.417 1.00 46.81 91 ALA A CA 1
ATOM 684 C C . ALA A 1 91 ? -11.878 -6.812 8.412 1.00 46.81 91 ALA A C 1
ATOM 686 O O . ALA A 1 91 ? -12.085 -7.063 9.593 1.00 46.81 91 ALA A O 1
ATOM 687 N N . TRP A 1 92 ? -10.767 -6.168 8.019 1.00 54.22 92 TRP A N 1
ATOM 688 C CA . TRP A 1 92 ? -9.757 -5.758 9.013 1.00 54.22 92 TRP A CA 1
ATOM 689 C C . TRP A 1 92 ? -10.285 -4.621 9.889 1.00 54.22 92 TRP A C 1
ATOM 691 O O . TRP A 1 92 ? -10.095 -4.640 11.102 1.00 54.22 92 TRP A O 1
ATOM 701 N N . ALA A 1 93 ? -11.002 -3.656 9.298 1.00 56.03 93 ALA A N 1
ATOM 702 C CA . ALA A 1 93 ? -11.622 -2.572 10.054 1.00 56.03 93 ALA A CA 1
ATOM 703 C C . ALA A 1 93 ? -12.691 -3.134 11.008 1.00 56.03 93 ALA A C 1
ATOM 705 O O . ALA A 1 93 ? -12.717 -2.783 12.183 1.00 56.03 93 ALA A O 1
ATOM 706 N N . ALA A 1 94 ? -13.513 -4.079 10.542 1.00 61.16 94 ALA A N 1
ATOM 707 C CA . ALA A 1 94 ? -14.490 -4.791 11.363 1.00 61.16 94 ALA A CA 1
ATOM 708 C C . ALA A 1 94 ? -13.838 -5.663 12.452 1.00 61.16 94 ALA A C 1
ATOM 710 O O . ALA A 1 94 ? -14.372 -5.740 13.556 1.00 61.16 94 ALA A O 1
ATOM 711 N N . GLN A 1 95 ? -12.680 -6.275 12.181 1.00 67.12 95 GLN A N 1
ATOM 712 C CA . GLN A 1 95 ? -11.888 -7.019 13.169 1.00 67.12 95 GLN A CA 1
ATOM 713 C C . GLN A 1 95 ? -11.305 -6.094 14.236 1.00 67.12 95 GLN A C 1
ATOM 715 O O . GLN A 1 95 ? -11.329 -6.443 15.409 1.00 67.12 95 GLN A O 1
ATOM 720 N N . LEU A 1 96 ? -10.867 -4.889 13.867 1.00 70.75 96 LEU A N 1
ATOM 721 C CA . LEU A 1 96 ? -10.450 -3.853 14.818 1.00 70.75 96 LEU A CA 1
ATOM 722 C C . LEU A 1 96 ? -11.606 -3.376 15.704 1.00 70.75 96 LEU A C 1
ATOM 724 O O . LEU A 1 96 ? -11.394 -2.934 16.829 1.00 70.75 96 LEU A O 1
ATOM 728 N N . HIS A 1 97 ? -12.838 -3.515 15.213 1.00 79.31 97 HIS A N 1
ATOM 729 C CA . HIS A 1 97 ? -14.061 -3.315 15.981 1.00 79.31 97 HIS A CA 1
ATOM 730 C C . HIS A 1 97 ? -14.515 -4.568 16.740 1.00 79.31 97 HIS A C 1
ATOM 732 O O . HIS A 1 97 ? -15.638 -4.585 17.234 1.00 79.31 97 HIS A O 1
ATOM 738 N N . CYS A 1 98 ? -13.685 -5.601 16.875 1.00 82.88 98 CYS A N 1
ATOM 739 C CA . CYS A 1 98 ? -13.996 -6.807 17.635 1.00 82.88 98 CYS A CA 1
ATOM 740 C C . CYS A 1 98 ? -12.884 -7.092 18.647 1.00 82.88 98 CYS A C 1
ATOM 742 O O . CYS A 1 98 ? -11.705 -7.125 18.316 1.00 82.88 98 CYS A O 1
ATOM 744 N N . CYS A 1 99 ? -13.247 -7.307 19.908 1.00 86.25 99 CYS A N 1
ATOM 745 C CA . CYS A 1 99 ? -12.279 -7.632 20.942 1.00 86.25 99 CYS A CA 1
ATOM 746 C C . CYS A 1 99 ? -11.672 -9.014 20.665 1.00 86.25 99 CYS A C 1
ATOM 748 O O . CYS A 1 99 ? -12.430 -9.983 20.604 1.00 86.25 99 CYS A O 1
ATOM 750 N N . PRO A 1 100 ? -10.341 -9.150 20.586 1.00 84.69 100 PRO A N 1
ATOM 751 C CA . PRO A 1 100 ? -9.722 -10.440 20.289 1.00 84.69 100 PRO A CA 1
ATOM 752 C C . PRO A 1 100 ? -9.844 -11.437 21.458 1.00 84.69 100 PRO A C 1
ATOM 754 O O . PRO A 1 100 ? -9.858 -12.644 21.245 1.00 84.69 100 PRO A O 1
ATOM 757 N N . HIS A 1 101 ? -10.072 -10.946 22.685 1.00 88.69 101 HIS A N 1
ATOM 758 C CA . HIS A 1 101 ? -10.257 -11.783 23.880 1.00 88.69 101 HIS A CA 1
ATOM 759 C C . HIS A 1 101 ? -11.655 -12.392 24.002 1.00 88.69 101 HIS A C 1
ATOM 761 O O . HIS A 1 101 ? -11.803 -13.522 24.459 1.00 88.69 101 HIS A O 1
ATOM 767 N N . CYS A 1 102 ? -12.701 -11.628 23.673 1.00 88.62 102 CYS A N 1
ATOM 768 C CA . CYS A 1 102 ? -14.088 -12.029 23.952 1.00 88.62 102 CYS A CA 1
ATOM 769 C C . CYS A 1 102 ? -15.036 -11.948 22.749 1.00 88.62 102 CYS A C 1
ATOM 771 O O . CYS A 1 102 ? -16.213 -12.273 22.885 1.00 88.62 102 CYS A O 1
ATOM 773 N N . GLY A 1 103 ? -14.561 -11.484 21.592 1.00 87.88 103 GLY A N 1
ATOM 774 C CA . GLY A 1 103 ? -15.352 -11.322 20.370 1.00 87.88 103 GLY A CA 1
ATOM 775 C C . GLY A 1 103 ? -16.395 -10.200 20.413 1.00 87.88 103 GLY A C 1
ATOM 776 O O . GLY A 1 103 ? -17.094 -9.986 19.427 1.00 87.88 103 GLY A O 1
ATOM 777 N N . ALA A 1 104 ? -16.528 -9.477 21.531 1.00 88.12 104 ALA A N 1
ATOM 778 C CA . ALA A 1 104 ? -17.486 -8.382 21.648 1.00 88.12 104 ALA A CA 1
ATOM 779 C C . ALA A 1 104 ? -17.108 -7.206 20.741 1.00 88.12 104 ALA A C 1
ATOM 781 O O . ALA A 1 104 ? -15.927 -6.892 20.579 1.00 88.12 104 ALA A O 1
ATOM 782 N N . ALA A 1 105 ? -18.114 -6.510 20.214 1.00 84.19 105 ALA A N 1
ATOM 783 C CA . ALA A 1 105 ? -17.889 -5.305 19.429 1.00 84.19 105 ALA A CA 1
ATOM 784 C C . ALA A 1 105 ? -17.213 -4.207 20.279 1.00 84.19 105 ALA A C 1
ATOM 786 O O . ALA A 1 105 ? -17.653 -3.906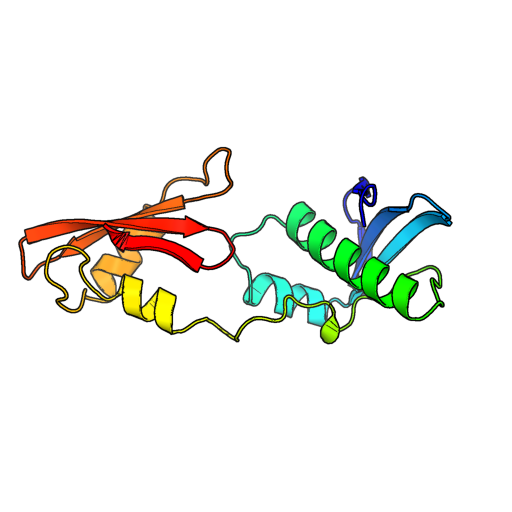 21.392 1.00 84.19 105 ALA A O 1
ATOM 787 N N . LEU A 1 106 ? -16.149 -3.605 19.751 1.00 80.50 106 LEU A N 1
ATOM 788 C CA . LEU A 1 106 ? -15.418 -2.499 20.360 1.00 80.50 106 LEU A CA 1
ATOM 789 C C . LEU A 1 106 ? -16.046 -1.158 19.947 1.00 80.50 106 LEU A C 1
ATOM 791 O O . LEU A 1 106 ? -16.312 -0.949 18.756 1.00 80.50 106 LEU A O 1
ATOM 795 N N . PRO A 1 107 ? -16.274 -0.228 20.895 1.00 78.69 107 PRO A N 1
ATOM 796 C CA . PRO A 1 107 ? -16.831 1.080 20.580 1.00 78.69 107 PRO A CA 1
ATOM 797 C C . PRO A 1 107 ? -15.935 1.858 19.602 1.00 78.69 107 PRO A C 1
ATOM 799 O O . PRO A 1 107 ? -14.713 1.839 19.755 1.00 78.69 107 PRO A O 1
ATOM 802 N N . PRO A 1 108 ? -16.506 2.625 18.655 1.00 73.25 108 PRO A N 1
ATOM 803 C CA . PRO A 1 108 ? -15.714 3.423 17.719 1.00 73.25 108 PRO A CA 1
ATOM 804 C C . PRO A 1 108 ? -14.762 4.419 18.390 1.00 73.25 108 PRO A C 1
ATOM 806 O O . PRO A 1 108 ? -13.683 4.664 17.862 1.00 73.25 108 PRO A O 1
ATOM 809 N N . GLY A 1 109 ? -15.141 4.968 19.551 1.00 71.06 109 GLY A N 1
ATOM 810 C CA . GLY A 1 109 ? -14.293 5.888 20.317 1.00 71.06 109 GLY A CA 1
ATOM 811 C C . GLY A 1 109 ? -13.007 5.233 20.824 1.00 71.06 109 GLY A C 1
ATOM 812 O O . GLY A 1 109 ? -11.935 5.790 20.633 1.00 71.06 109 GLY A O 1
ATOM 813 N N . GLU A 1 110 ? -13.107 4.017 21.367 1.00 80.19 110 GLU A N 1
ATOM 814 C CA . GLU A 1 110 ? -11.954 3.247 21.860 1.00 80.19 110 GLU A CA 1
ATOM 815 C C . GLU A 1 110 ? -10.995 2.893 20.718 1.00 80.19 110 GLU A C 1
ATOM 817 O O . GLU A 1 110 ? -9.777 2.998 20.845 1.00 80.19 110 GLU A O 1
ATOM 822 N N . VAL A 1 111 ? -11.550 2.503 19.567 1.00 76.44 111 VAL A N 1
ATOM 823 C CA . VAL A 1 111 ? -10.763 2.196 18.366 1.00 76.44 111 VAL A CA 1
ATOM 824 C C . VAL A 1 111 ? -10.053 3.445 17.840 1.00 76.44 111 VAL A C 1
ATOM 826 O O . VAL A 1 111 ? -8.870 3.389 17.511 1.00 76.44 111 VAL A O 1
ATOM 829 N N . ALA A 1 112 ? -10.752 4.582 17.787 1.00 68.44 112 ALA A N 1
ATOM 830 C CA . ALA A 1 112 ? -10.175 5.847 17.346 1.00 68.44 112 ALA A CA 1
ATOM 831 C C . ALA A 1 112 ? -9.050 6.321 18.277 1.00 68.44 112 ALA A C 1
ATOM 833 O O . ALA A 1 112 ? -8.007 6.755 17.793 1.00 68.44 112 ALA A O 1
ATOM 834 N N . GLU A 1 113 ? -9.233 6.201 19.591 1.00 72.44 113 GLU A N 1
ATOM 835 C CA . GLU A 1 113 ? -8.203 6.526 20.579 1.00 72.44 113 GLU A CA 1
ATOM 836 C C . GLU A 1 113 ? -6.985 5.601 20.449 1.00 72.44 113 GLU A C 1
ATOM 838 O O . GLU A 1 113 ? -5.848 6.074 20.436 1.00 72.44 113 GLU A O 1
ATOM 843 N N . GLY A 1 114 ? -7.205 4.296 20.266 1.00 77.31 114 GLY A N 1
ATOM 844 C CA . GLY A 1 114 ? -6.128 3.335 20.027 1.00 77.31 114 GLY A CA 1
ATOM 845 C C . GLY A 1 114 ? -5.308 3.662 18.778 1.00 77.31 114 GLY A C 1
ATOM 846 O O . GLY A 1 114 ? -4.082 3.590 18.812 1.00 77.31 114 GLY A O 1
ATOM 847 N N . LEU A 1 115 ? -5.970 4.060 17.688 1.00 73.50 115 LEU A N 1
ATOM 848 C CA . LEU A 1 115 ? -5.315 4.470 16.441 1.00 73.50 115 LEU A CA 1
ATOM 849 C C . LEU A 1 115 ? -4.549 5.791 16.589 1.00 73.50 115 LEU A C 1
ATOM 851 O O . LEU A 1 115 ? -3.460 5.927 16.042 1.00 73.50 115 LEU A O 1
ATOM 855 N N . GLN A 1 116 ? -5.094 6.759 17.328 1.00 70.44 116 GLN A N 1
ATOM 856 C CA . GLN A 1 116 ? -4.426 8.042 17.584 1.00 70.44 116 GLN A CA 1
ATOM 857 C C . GLN A 1 116 ? -3.176 7.887 18.452 1.00 70.44 116 GLN A C 1
ATOM 859 O O . GLN A 1 116 ? -2.202 8.610 18.258 1.00 70.44 116 GLN A O 1
ATOM 864 N N . ASN A 1 117 ? -3.202 6.936 19.385 1.00 75.62 117 ASN A N 1
ATOM 865 C CA . ASN A 1 117 ? -2.089 6.630 20.280 1.00 75.62 117 ASN A CA 1
ATOM 866 C C . ASN A 1 117 ? -1.154 5.541 19.735 1.00 75.62 117 ASN A C 1
ATOM 868 O O . ASN A 1 117 ? -0.244 5.102 20.444 1.00 75.62 117 ASN A O 1
ATOM 872 N N . ALA A 1 118 ? -1.381 5.078 18.505 1.00 76.81 118 ALA A N 1
ATOM 873 C CA . ALA A 1 118 ? -0.564 4.050 17.892 1.00 76.81 118 ALA A CA 1
ATOM 874 C C . ALA A 1 118 ? 0.880 4.542 17.729 1.00 76.81 118 ALA A C 1
ATOM 876 O O . ALA A 1 118 ? 1.140 5.681 17.332 1.00 76.81 118 ALA A O 1
ATOM 877 N N . LEU A 1 119 ? 1.832 3.673 18.059 1.00 73.25 119 LEU A N 1
ATOM 878 C CA . LEU A 1 119 ? 3.248 3.995 17.924 1.00 73.25 119 LEU A CA 1
ATOM 879 C C . LEU A 1 119 ? 3.655 4.019 16.447 1.00 73.25 119 LEU A C 1
ATOM 881 O O . LEU A 1 119 ? 3.003 3.423 15.585 1.00 73.25 119 LEU A O 1
ATOM 885 N N . ALA A 1 120 ? 4.767 4.701 16.163 1.00 69.69 120 ALA A N 1
ATOM 886 C CA . ALA A 1 120 ? 5.375 4.655 14.840 1.00 69.69 120 ALA A CA 1
ATOM 887 C C . ALA A 1 120 ? 5.652 3.193 14.421 1.00 69.69 120 ALA A C 1
ATOM 889 O O . ALA A 1 120 ? 5.930 2.365 15.295 1.00 69.69 120 ALA A O 1
ATOM 890 N N . PRO A 1 121 ? 5.583 2.876 13.114 1.00 69.19 121 PRO A N 1
ATOM 891 C CA . PRO A 1 121 ? 5.862 1.531 12.626 1.00 69.19 121 PRO A CA 1
ATOM 892 C C . PRO A 1 121 ? 7.251 1.030 13.046 1.00 69.19 121 PRO A C 1
ATOM 894 O O . PRO A 1 121 ? 8.204 1.812 13.096 1.00 69.19 121 PRO A O 1
ATOM 897 N N . ASP A 1 122 ? 7.367 -0.267 13.325 1.00 74.81 122 ASP A N 1
ATOM 898 C CA . ASP A 1 122 ? 8.634 -0.924 13.654 1.00 74.81 122 ASP A CA 1
ATOM 899 C C . ASP A 1 122 ? 9.506 -1.207 12.411 1.00 74.81 122 ASP A C 1
ATOM 901 O O . ASP A 1 122 ? 9.202 -0.775 11.298 1.00 74.81 122 ASP A O 1
ATOM 905 N N . GLU A 1 123 ? 10.623 -1.925 12.584 1.00 66.88 123 GLU A N 1
ATOM 906 C CA . GLU A 1 123 ? 11.551 -2.255 11.488 1.00 66.88 123 GLU A CA 1
ATOM 907 C C . GLU A 1 123 ? 10.908 -3.114 10.383 1.00 66.88 123 GLU A C 1
ATOM 909 O O . GLU A 1 123 ? 11.348 -3.065 9.232 1.00 66.88 123 GLU A O 1
ATOM 914 N N . ALA A 1 124 ? 9.840 -3.858 10.700 1.00 62.62 124 ALA A N 1
ATOM 915 C CA . ALA A 1 124 ? 9.041 -4.593 9.721 1.00 62.62 124 ALA A CA 1
ATOM 916 C C . ALA A 1 124 ? 8.001 -3.695 9.018 1.00 62.62 124 ALA A C 1
ATOM 918 O O . ALA A 1 124 ? 7.392 -4.096 8.023 1.00 62.62 124 ALA A O 1
ATOM 919 N N . GLY A 1 125 ? 7.836 -2.453 9.479 1.00 58.53 125 GLY A N 1
ATOM 920 C CA . GLY A 1 125 ? 6.830 -1.512 9.003 1.00 58.53 125 GLY A CA 1
ATOM 921 C C . GLY A 1 125 ? 5.450 -1.762 9.603 1.00 58.53 125 GLY A C 1
ATOM 922 O O . GLY A 1 125 ? 4.462 -1.347 9.002 1.00 58.53 125 GLY A O 1
ATOM 923 N N . GLU A 1 126 ? 5.368 -2.435 10.752 1.00 75.81 126 GLU A N 1
ATOM 924 C CA . GLU A 1 126 ? 4.113 -2.763 11.423 1.00 75.81 126 GLU A CA 1
ATOM 925 C C . GLU A 1 126 ? 3.864 -1.857 12.635 1.00 75.81 126 GLU A C 1
ATOM 927 O O . GLU A 1 126 ? 4.779 -1.483 13.365 1.00 75.81 126 GLU A O 1
ATOM 932 N N . THR A 1 127 ? 2.600 -1.526 12.874 1.00 73.44 127 THR A N 1
ATOM 933 C CA . THR A 1 127 ? 2.137 -0.675 13.968 1.00 73.44 127 THR A CA 1
ATOM 934 C C . THR A 1 127 ? 1.299 -1.486 14.945 1.00 73.44 127 THR A C 1
ATOM 936 O O . THR A 1 127 ? 0.348 -2.166 14.560 1.00 73.44 127 THR A O 1
ATOM 939 N N . GLU A 1 128 ? 1.612 -1.383 16.235 1.00 83.44 128 GLU A N 1
ATOM 940 C CA . GLU A 1 128 ? 0.760 -1.923 17.292 1.00 83.44 128 GLU A CA 1
ATOM 941 C C . GLU A 1 128 ? -0.333 -0.912 17.663 1.00 83.44 128 GLU A C 1
ATOM 943 O O . GLU A 1 128 ? -0.048 0.242 17.994 1.00 83.44 128 GLU A O 1
ATOM 948 N N . VAL A 1 129 ? -1.583 -1.371 17.657 1.00 83.12 129 VAL A N 1
ATOM 949 C CA . VAL A 1 129 ? -2.758 -0.626 18.111 1.00 83.12 129 VAL A CA 1
ATOM 950 C C . VAL A 1 129 ? -3.341 -1.325 19.329 1.00 83.12 129 VAL A C 1
ATOM 952 O O . VAL A 1 129 ? -3.610 -2.527 19.312 1.00 83.12 129 VAL A O 1
ATOM 955 N N . ARG A 1 130 ? -3.544 -0.565 20.404 1.00 88.31 130 ARG A N 1
ATOM 956 C CA . ARG A 1 130 ? -4.110 -1.063 21.661 1.00 88.31 130 ARG A CA 1
ATOM 957 C C . ARG A 1 130 ? -5.487 -0.462 21.865 1.00 88.31 130 ARG A C 1
ATOM 959 O O . ARG A 1 130 ? -5.618 0.756 21.864 1.00 88.31 130 ARG A O 1
ATOM 966 N N . VAL A 1 131 ? -6.490 -1.310 22.067 1.00 87.31 131 VAL A N 1
ATOM 967 C CA . VAL A 1 131 ? -7.882 -0.872 22.242 1.00 87.31 131 VAL A CA 1
ATOM 968 C C . VAL A 1 131 ? -8.462 -1.497 23.501 1.00 87.31 131 VAL A C 1
ATOM 970 O O . VAL A 1 131 ? -8.365 -2.710 23.702 1.00 87.31 131 VAL A O 1
ATOM 973 N N . PHE A 1 132 ? -9.065 -0.687 24.369 1.00 90.12 132 PHE A N 1
ATOM 974 C CA . PHE A 1 132 ? -9.725 -1.193 25.566 1.00 90.12 132 PHE A CA 1
ATOM 975 C C . PHE A 1 132 ? -11.116 -1.751 25.235 1.00 90.12 132 PHE A C 1
ATOM 977 O O . PHE A 1 132 ? -11.922 -1.132 24.543 1.00 90.12 132 PHE A O 1
ATOM 984 N N . CYS A 1 133 ? -11.411 -2.950 25.741 1.00 91.81 133 CYS A N 1
ATOM 985 C CA . CYS A 1 133 ? -12.720 -3.572 25.615 1.00 91.81 133 CYS A CA 1
ATOM 986 C C . CYS A 1 133 ? -13.550 -3.341 26.884 1.00 91.81 133 CYS A C 1
ATOM 988 O O . CYS A 1 133 ? -13.244 -3.937 27.921 1.00 91.81 133 CYS A O 1
ATOM 990 N N . PRO A 1 134 ? -14.659 -2.582 26.828 1.00 89.81 134 PRO A N 1
ATOM 991 C CA . PRO A 1 134 ? -15.506 -2.368 28.000 1.00 89.81 134 PRO A CA 1
ATOM 992 C C . PRO A 1 134 ? -16.264 -3.631 28.441 1.00 89.81 134 PRO A C 1
ATOM 994 O O . PRO A 1 134 ? -16.656 -3.721 29.603 1.00 89.81 134 PRO A O 1
ATOM 997 N N . ALA A 1 135 ? -16.453 -4.613 27.549 1.00 91.69 135 ALA A N 1
ATOM 998 C CA . ALA A 1 135 ? -17.196 -5.839 27.845 1.00 91.69 135 ALA A CA 1
ATOM 999 C C . ALA A 1 135 ? -16.403 -6.805 28.740 1.00 91.69 135 ALA A C 1
ATOM 1001 O O . ALA A 1 135 ? -16.907 -7.241 29.773 1.00 91.69 135 ALA A O 1
ATOM 1002 N N . CYS A 1 136 ? -15.155 -7.120 28.377 1.00 93.19 136 CYS A N 1
ATOM 1003 C CA . CYS A 1 136 ? -14.300 -8.021 29.158 1.00 93.19 136 CYS A CA 1
ATOM 1004 C C . CYS A 1 136 ? -13.253 -7.293 30.014 1.00 93.19 136 CYS A C 1
ATOM 1006 O O . CYS A 1 136 ? -12.505 -7.949 30.735 1.00 93.19 136 CYS A O 1
ATOM 1008 N N . ARG A 1 137 ? -13.197 -5.954 29.942 1.00 92.62 137 ARG A N 1
ATOM 1009 C CA . ARG A 1 137 ? -12.251 -5.085 30.667 1.00 92.62 137 ARG A CA 1
ATOM 1010 C C . ARG A 1 137 ? -10.778 -5.412 30.407 1.00 92.62 137 ARG A C 1
ATOM 1012 O O . ARG A 1 137 ? -9.939 -5.240 31.287 1.00 92.62 137 ARG A O 1
ATOM 1019 N N . GLN A 1 138 ? -10.470 -5.875 29.199 1.00 92.19 138 GLN A N 1
ATOM 1020 C CA . GLN A 1 138 ? -9.104 -6.154 28.755 1.00 92.19 138 GLN A CA 1
ATOM 1021 C C . GLN A 1 138 ? -8.714 -5.231 27.605 1.00 92.19 138 GLN A C 1
ATOM 1023 O O . GLN A 1 138 ? -9.569 -4.781 26.844 1.00 92.19 138 GLN A O 1
ATOM 1028 N N . THR A 1 139 ? -7.418 -4.976 27.463 1.00 90.19 139 THR A N 1
ATOM 1029 C CA . THR A 1 139 ? -6.864 -4.261 26.311 1.00 90.19 139 THR A CA 1
ATOM 1030 C C . THR A 1 139 ? -6.468 -5.272 25.242 1.00 90.19 139 THR A C 1
ATOM 1032 O O . THR A 1 139 ? -5.530 -6.041 25.445 1.00 90.19 139 THR A O 1
ATOM 1035 N N . GLY A 1 140 ? -7.182 -5.263 24.115 1.00 86.06 140 GLY A N 1
ATOM 1036 C CA . GLY A 1 140 ? -6.829 -6.044 22.931 1.00 86.06 140 GLY A CA 1
ATOM 1037 C C . GLY A 1 140 ? -5.655 -5.417 22.189 1.00 86.06 140 GLY A C 1
ATOM 1038 O O . GLY A 1 140 ? -5.489 -4.190 22.214 1.00 86.06 140 GLY A O 1
ATOM 1039 N N . ARG A 1 141 ? -4.839 -6.255 21.545 1.00 87.56 141 ARG A N 1
ATOM 1040 C CA . ARG A 1 141 ? -3.707 -5.804 20.736 1.00 87.56 141 ARG A CA 1
ATOM 1041 C C . ARG A 1 141 ? -3.916 -6.216 19.292 1.00 87.56 141 ARG A C 1
ATOM 1043 O O . ARG A 1 141 ? -4.175 -7.376 18.987 1.00 87.56 141 ARG A O 1
ATOM 1050 N N . PHE A 1 142 ? -3.746 -5.250 18.408 1.00 81.81 142 PHE A N 1
ATOM 1051 C CA . PHE A 1 142 ? -3.791 -5.457 16.974 1.00 81.81 142 PHE A CA 1
ATOM 1052 C C . PHE A 1 142 ? -2.442 -5.070 16.393 1.00 81.81 142 PHE A C 1
ATOM 1054 O O . PHE A 1 142 ? -1.928 -3.991 16.692 1.00 81.81 142 PHE A O 1
ATOM 1061 N N . ARG A 1 143 ? -1.867 -5.931 15.556 1.00 79.81 143 ARG A N 1
ATOM 1062 C CA . ARG A 1 143 ? -0.735 -5.549 14.710 1.00 79.81 143 ARG A CA 1
ATOM 1063 C C . ARG A 1 143 ? -1.259 -5.199 13.336 1.00 79.81 143 ARG A C 1
ATOM 1065 O O . ARG A 1 143 ? -1.947 -6.000 12.712 1.00 79.81 143 ARG A O 1
ATOM 1072 N N . LEU A 1 144 ? -0.947 -3.997 12.881 1.00 66.81 144 LEU A N 1
ATOM 1073 C CA . LEU A 1 144 ? -1.318 -3.495 11.570 1.00 66.81 144 LEU A CA 1
ATOM 1074 C C . LEU A 1 144 ? -0.068 -3.405 10.713 1.00 66.81 144 LEU A C 1
ATOM 1076 O O . LEU A 1 144 ? 0.905 -2.771 11.097 1.00 66.81 144 LEU A O 1
ATOM 1080 N N . SER A 1 145 ? -0.105 -4.008 9.538 1.00 55.38 145 SER A N 1
ATOM 1081 C CA . SER A 1 145 ? 0.837 -3.696 8.470 1.00 55.38 145 SER A CA 1
ATOM 1082 C C . SER A 1 145 ? 0.215 -2.632 7.564 1.00 55.38 145 SER A C 1
ATOM 1084 O O . SER A 1 145 ? -0.992 -2.373 7.654 1.00 55.38 145 SER A O 1
ATOM 1086 N N . PRO A 1 146 ? 0.973 -2.091 6.600 1.00 45.06 146 PRO A N 1
ATOM 1087 C CA . PRO A 1 146 ? 0.411 -1.264 5.534 1.00 45.06 146 PRO A CA 1
ATOM 1088 C C . PRO A 1 146 ? -0.680 -1.978 4.710 1.00 45.06 146 PRO A C 1
ATOM 1090 O O . PRO A 1 146 ? -1.407 -1.337 3.958 1.00 45.06 146 PRO A O 1
ATOM 1093 N N . TRP A 1 147 ? -0.812 -3.304 4.851 1.00 44.03 147 TRP A N 1
ATOM 1094 C CA . TRP A 1 147 ? -1.689 -4.161 4.054 1.00 44.03 147 TRP A CA 1
ATOM 1095 C C . TRP A 1 147 ? -2.910 -4.702 4.821 1.00 44.03 147 TRP A C 1
ATOM 1097 O O . TRP A 1 147 ? -3.756 -5.349 4.208 1.00 44.03 147 TRP A O 1
ATOM 1107 N N . GLY A 1 148 ? -3.023 -4.456 6.134 1.00 50.53 148 GLY A N 1
ATOM 1108 C CA . GLY A 1 148 ? -4.129 -4.946 6.973 1.00 50.53 148 GLY A CA 1
ATOM 1109 C C . GLY A 1 148 ? -3.690 -5.480 8.342 1.00 50.53 148 GLY A C 1
ATOM 1110 O O . GLY A 1 148 ? -2.550 -5.270 8.763 1.00 50.53 148 GLY A O 1
ATOM 1111 N N . LEU A 1 149 ? -4.605 -6.171 9.036 1.00 56.47 149 LEU A N 1
ATOM 1112 C CA . LEU A 1 149 ? -4.332 -6.821 10.323 1.00 56.47 149 LEU A CA 1
ATOM 1113 C C . LEU A 1 149 ? -3.354 -7.988 10.119 1.00 56.47 149 LEU A C 1
ATOM 1115 O O . LEU A 1 149 ? -3.653 -8.929 9.388 1.00 56.47 149 LEU A O 1
ATOM 1119 N N . VAL A 1 150 ? -2.189 -7.912 10.750 1.00 61.75 150 VAL A N 1
ATOM 1120 C CA . VAL A 1 150 ? -1.182 -8.983 10.778 1.00 61.75 150 VAL A CA 1
ATOM 1121 C C . VAL A 1 150 ? -1.543 -10.003 11.847 1.00 61.75 150 VAL A C 1
ATOM 1123 O O . VAL A 1 150 ? -1.422 -11.201 11.616 1.00 61.75 150 VAL A O 1
ATOM 1126 N N . ASP A 1 151 ? -2.009 -9.519 13.001 1.00 61.69 151 ASP A N 1
ATOM 1127 C CA . ASP A 1 151 ? -2.450 -10.362 14.107 1.00 61.69 151 ASP A CA 1
ATOM 1128 C C . ASP A 1 151 ? -3.460 -9.625 15.002 1.00 61.69 151 ASP A C 1
ATOM 1130 O O . ASP A 1 151 ? -3.393 -8.398 15.157 1.00 61.69 151 ASP A O 1
ATOM 1134 N N . GLY A 1 152 ? -4.396 -10.378 15.582 1.00 56.28 152 GLY A N 1
ATOM 1135 C CA . GLY A 1 152 ? -5.446 -9.887 16.477 1.00 56.28 152 GLY A CA 1
ATOM 1136 C C . GLY A 1 152 ? -5.528 -10.768 17.716 1.00 56.28 152 GLY A C 1
ATOM 1137 O O . GLY A 1 152 ? -6.187 -11.806 17.680 1.00 56.28 152 GLY A O 1
ATOM 1138 N N . GLY A 1 153 ? -4.844 -10.350 18.786 1.00 46.06 153 GLY A N 1
ATOM 1139 C CA . GLY A 1 153 ? -4.666 -11.104 20.035 1.00 46.06 153 GLY A CA 1
ATOM 1140 C C . GLY A 1 153 ? -5.281 -10.443 21.261 1.00 46.06 153 GLY A C 1
ATOM 1141 O O . GLY A 1 153 ? -5.060 -9.230 21.509 1.00 46.06 153 GLY A O 1
#

Organism: NCBI:txid2707344

Mean predicted aligned error: 13.65 Å

Radius of gyration: 18.97 Å; Cα contacts (8 Å, |Δi|>4): 249; chains: 1; bounding box: 37×32×55 Å

Secondary structure (DSSP, 8-state):
-TT-EEEEEEEE-SSEEEEEEEETTTEEEEEEEEHHHHHHHHHH-SSS-HHHHHHHHHHHHHHHHHHHT---SSEEP-TTTS--S-SS-HHHHHHHTB-TTT-PBPPHHHHHHHHHTPPPP-TTS-EEEEEEETTTTEEEEEEEETTEEEEE-